Protein AF-A0A146KA87-F1 (afdb_monomer_lite)

Radius of gyration: 14.91 Å; chains: 1; bounding box: 37×41×29 Å

InterPro domains:
  IPR001806 Small GTPase [PF00071] (27-119)
  IPR027417 P-loop containing nucleoside triphosphate hydrolase [G3DSA:3.40.50.300] (4-142)
  IPR027417 P-loop containing nucleoside triphosphate hydrolase [SSF52540] (29-119)

Organism: NCBI:txid1076344

pLDDT: mean 74.02, std 15.26, range [46.59, 94.38]

Secondary structure (DSSP, 8-state):
--EEEEEEEETTEEEEEEE---TT-GGGS--TT--EEEEEEETT-TTHHHHHHHHHHHHHTS---SEEEEEEE-TTTS---HHHHHHHHHHS--SEEEEEBTTTTBSHHHHHHHHHHHHHT--S---EEEEEETTEEEEEEPP-

Sequence (144 aa):
PQYVFTHLSNQYQISISSYSCLENDLKYQNFRGLELIYLVIDSSSPDVFDQIQLWHNELQNVQTKASLCLVMNKTDLRPKNQVLEQKIKKKFQFEKVFWCSVQQNYNFDQLFLQGVKYVQNDDESLVFNSTFEKGTMLYKKEKG

Foldseek 3Di:
DAWKWFWADDPWKIKTATDGDDPPCPVVDDQPRTAAIEDEFALLDPCRVVSCVVVLVSVVVDPHPHAYEYEHEDCVNPPDDPVVVVVCVVPGDHPYYHYAYPPVRGCVVVVVVVSVCVSVVPDDDFDWDWDDDPRIIMTTTDDD

Structure (mmCIF, N/CA/C/O backbone):
data_AF-A0A146KA87-F1
#
_entry.id   AF-A0A146KA87-F1
#
loop_
_atom_site.group_PDB
_atom_site.id
_atom_site.type_symbol
_atom_site.label_atom_id
_atom_site.label_alt_id
_atom_site.label_comp_id
_atom_site.label_asym_id
_atom_site.label_entity_id
_atom_site.label_seq_id
_atom_site.pdbx_PDB_ins_code
_atom_site.Cartn_x
_atom_site.Cartn_y
_atom_site.Cartn_z
_atom_site.occupancy
_atom_site.B_iso_or_equiv
_atom_site.auth_seq_id
_atom_site.auth_comp_id
_atom_site.auth_asym_id
_atom_site.auth_atom_id
_atom_site.pdbx_PDB_model_num
ATOM 1 N N . PRO A 1 1 ? -0.192 8.804 -7.531 1.00 47.19 1 PRO A N 1
ATOM 2 C CA . PRO A 1 1 ? -1.041 7.659 -7.106 1.00 47.19 1 PRO A CA 1
ATOM 3 C C . PRO A 1 1 ? -2.295 7.615 -7.953 1.00 47.19 1 PRO A C 1
ATOM 5 O O . PRO A 1 1 ? -2.756 8.656 -8.407 1.00 47.19 1 PRO A O 1
ATOM 8 N N . GLN A 1 2 ? -2.828 6.420 -8.172 1.00 50.31 2 GLN A N 1
ATOM 9 C CA . GLN A 1 2 ? -4.019 6.285 -9.004 1.00 50.31 2 GLN A CA 1
ATOM 10 C C . GLN A 1 2 ? -5.258 5.865 -8.220 1.00 50.31 2 GLN A C 1
ATOM 12 O O . GLN A 1 2 ? -6.348 6.182 -8.680 1.00 50.31 2 GLN A O 1
ATOM 17 N N . TYR A 1 3 ? -5.132 5.243 -7.038 1.00 53.38 3 TYR A N 1
ATOM 18 C CA . TYR A 1 3 ? -6.298 4.753 -6.298 1.00 53.38 3 TYR A CA 1
ATOM 19 C C . TYR A 1 3 ? -6.081 4.772 -4.783 1.00 53.38 3 TYR A C 1
ATOM 21 O O . TYR A 1 3 ? -5.040 4.326 -4.294 1.00 53.38 3 TYR A O 1
ATOM 29 N N . VAL A 1 4 ? -7.087 5.256 -4.054 1.00 52.41 4 VAL A N 1
ATOM 30 C CA . VAL A 1 4 ? -7.304 4.939 -2.641 1.00 52.41 4 VAL A CA 1
ATOM 31 C C . VAL A 1 4 ? -8.369 3.857 -2.580 1.00 52.41 4 VAL A C 1
ATOM 33 O O . VAL A 1 4 ? -9.491 4.107 -3.015 1.00 52.41 4 VAL A O 1
ATOM 36 N N . PHE A 1 5 ? -8.029 2.674 -2.071 1.00 58.81 5 PHE A N 1
ATOM 37 C CA . PHE A 1 5 ? -9.027 1.645 -1.781 1.00 58.81 5 PHE A CA 1
ATOM 38 C C . PHE A 1 5 ? -9.412 1.702 -0.310 1.00 58.81 5 PHE A C 1
ATOM 40 O O . PHE A 1 5 ? -8.533 1.658 0.553 1.00 58.81 5 PHE A O 1
ATOM 47 N N . THR A 1 6 ? -10.705 1.815 -0.028 1.00 54.91 6 THR A N 1
ATOM 48 C CA . THR A 1 6 ? -11.217 1.947 1.337 1.00 54.91 6 THR A CA 1
ATOM 49 C C . THR A 1 6 ? -11.953 0.688 1.764 1.00 54.91 6 THR A C 1
ATOM 51 O O . THR A 1 6 ? -12.741 0.157 0.995 1.00 54.91 6 THR A O 1
ATOM 54 N N . HIS A 1 7 ? -11.677 0.204 2.974 1.00 60.91 7 HIS A N 1
ATOM 55 C CA . HIS A 1 7 ? -12.285 -1.000 3.540 1.00 60.91 7 HIS A CA 1
ATOM 56 C C . HIS A 1 7 ? -13.283 -0.647 4.642 1.00 60.91 7 HIS A C 1
ATOM 58 O O . HIS A 1 7 ? -12.928 0.024 5.615 1.00 60.91 7 HIS A O 1
ATOM 64 N N . LEU A 1 8 ? -14.497 -1.175 4.514 1.00 54.22 8 LEU A N 1
ATOM 65 C CA . LEU A 1 8 ? -15.458 -1.326 5.602 1.00 54.22 8 LEU A CA 1
ATOM 66 C C . LEU A 1 8 ? -15.789 -2.810 5.716 1.00 54.22 8 LEU A C 1
ATOM 68 O O . LEU A 1 8 ? -16.377 -3.360 4.780 1.00 54.22 8 LEU A O 1
ATOM 72 N N . SER A 1 9 ? -15.434 -3.441 6.836 1.00 52.41 9 SER A N 1
ATOM 73 C CA . SER A 1 9 ? -15.979 -4.747 7.183 1.00 52.41 9 SER A CA 1
ATOM 74 C C . SER A 1 9 ? -17.133 -4.620 8.167 1.00 52.41 9 SER A C 1
ATOM 76 O O . SER A 1 9 ? -17.113 -3.865 9.135 1.00 52.41 9 SER A O 1
ATOM 78 N N . ASN A 1 10 ? -18.170 -5.403 7.915 1.00 53.97 10 ASN A N 1
ATOM 79 C CA . ASN A 1 10 ? -18.969 -5.983 8.984 1.00 53.97 10 ASN A CA 1
ATOM 80 C C . ASN A 1 10 ? -18.656 -7.491 9.021 1.00 53.97 10 ASN A C 1
ATOM 82 O O . ASN A 1 10 ? -17.889 -7.982 8.194 1.00 53.97 10 ASN A O 1
ATOM 86 N N . GLN A 1 11 ? -19.225 -8.250 9.964 1.00 49.56 11 GLN A N 1
ATOM 87 C CA . GLN A 1 11 ? -18.905 -9.680 10.148 1.00 49.56 11 GLN A CA 1
ATOM 88 C C . GLN A 1 11 ? -19.036 -10.564 8.881 1.00 49.56 11 GLN A C 1
ATOM 90 O O . GLN A 1 11 ? -18.559 -11.698 8.903 1.00 49.56 11 GLN A O 1
ATOM 95 N N . TYR A 1 12 ? -19.660 -10.084 7.795 1.00 47.53 12 TYR A N 1
ATOM 96 C CA . TYR A 1 12 ? -20.036 -10.896 6.632 1.00 47.53 12 TYR A CA 1
ATOM 97 C C . TYR A 1 12 ? -19.655 -10.303 5.266 1.00 47.53 12 TYR A C 1
ATOM 99 O O . TYR A 1 12 ? -19.665 -11.031 4.271 1.00 47.53 12 TYR A O 1
ATOM 107 N N . GLN A 1 13 ? -19.321 -9.013 5.187 1.00 54.16 13 GLN A N 1
ATOM 108 C CA . GLN A 1 13 ? -19.096 -8.323 3.921 1.00 54.16 13 GLN A CA 1
ATOM 109 C C . GLN A 1 13 ? -17.996 -7.273 4.045 1.00 54.16 13 GLN A C 1
ATOM 111 O O . GLN A 1 13 ? -17.955 -6.502 5.002 1.00 54.16 13 GLN A O 1
ATOM 116 N N . ILE A 1 14 ? -17.143 -7.236 3.028 1.00 59.41 14 ILE A N 1
ATOM 117 C CA . ILE A 1 14 ? -16.110 -6.226 2.828 1.00 59.41 14 ILE A CA 1
ATOM 118 C C . ILE A 1 14 ? -16.466 -5.448 1.577 1.00 59.41 14 ILE A C 1
ATOM 120 O O . ILE A 1 14 ? -16.671 -6.049 0.524 1.00 59.41 14 ILE A O 1
ATOM 124 N N . SER A 1 15 ? -16.498 -4.127 1.690 1.00 57.12 15 SER A N 1
ATOM 125 C CA . SER A 1 15 ? -16.652 -3.230 0.546 1.00 57.12 15 SER A CA 1
ATOM 126 C C . SER A 1 15 ? -15.343 -2.509 0.285 1.00 57.12 15 SER A C 1
ATOM 128 O O . SER A 1 15 ? -14.800 -1.894 1.201 1.00 57.12 15 SER A O 1
ATOM 130 N N . ILE A 1 16 ? -14.865 -2.580 -0.958 1.00 62.44 16 ILE A N 1
ATOM 131 C CA . ILE A 1 16 ? -13.663 -1.895 -1.426 1.00 62.44 16 ILE A CA 1
ATOM 132 C C . ILE A 1 16 ? -14.040 -0.862 -2.481 1.00 62.44 16 ILE A C 1
ATOM 134 O O . ILE A 1 16 ? -14.381 -1.230 -3.604 1.00 62.44 16 ILE A O 1
ATOM 138 N N . SER A 1 17 ? -13.948 0.421 -2.142 1.00 58.88 17 SER A N 1
ATOM 139 C CA . SER A 1 17 ? -14.205 1.521 -3.082 1.00 58.88 17 SER A CA 1
ATOM 140 C C . SER A 1 17 ? -12.901 2.146 -3.544 1.00 58.88 17 SER A C 1
ATOM 142 O O . SER A 1 17 ? -12.046 2.432 -2.712 1.00 58.88 17 SER A O 1
ATOM 144 N N . SER A 1 18 ? -12.752 2.373 -4.851 1.00 60.69 18 SER A N 1
ATOM 145 C CA . SER A 1 18 ? -11.594 3.067 -5.419 1.00 60.69 18 SER A CA 1
ATOM 146 C C . SER A 1 18 ? -11.879 4.551 -5.625 1.00 60.69 18 SER A C 1
ATOM 148 O O . SER A 1 18 ? -12.846 4.898 -6.304 1.00 60.69 18 SER A O 1
ATOM 150 N N . TYR A 1 19 ? -10.994 5.417 -5.142 1.00 58.88 19 TYR A N 1
ATOM 151 C CA . TYR A 1 19 ? -11.017 6.845 -5.456 1.00 58.88 19 TYR A CA 1
ATOM 152 C C . TYR A 1 19 ? -9.781 7.205 -6.272 1.00 58.88 19 TYR A C 1
ATOM 154 O O . TYR A 1 19 ? -8.658 7.046 -5.793 1.00 58.88 19 TYR A O 1
ATOM 162 N N . SER A 1 20 ? -9.980 7.689 -7.498 1.00 56.12 20 SER A N 1
ATOM 163 C CA . SER A 1 20 ? -8.924 8.358 -8.256 1.00 56.12 20 SER A CA 1
ATOM 164 C C . SER A 1 20 ? -8.917 9.829 -7.861 1.00 56.12 20 SER A C 1
ATOM 166 O O . SER A 1 20 ? -9.769 10.598 -8.304 1.00 56.12 20 SER A O 1
ATOM 168 N N . CYS A 1 21 ? -7.994 10.218 -6.992 1.00 51.56 21 CYS A N 1
ATOM 169 C CA . CYS A 1 21 ? -7.834 11.615 -6.613 1.00 51.56 21 CYS A CA 1
ATOM 170 C C . CYS A 1 21 ? -6.893 12.288 -7.616 1.00 51.56 21 CYS A C 1
ATOM 172 O O . CYS A 1 21 ? -5.720 11.921 -7.708 1.00 51.56 21 CYS A O 1
ATOM 174 N N . LEU A 1 22 ? -7.409 13.261 -8.367 1.00 48.97 22 LEU A N 1
ATOM 175 C CA . LEU A 1 22 ? -6.563 14.288 -8.970 1.00 48.97 22 LEU A CA 1
ATOM 176 C C . LEU A 1 22 ? -6.061 15.192 -7.829 1.00 48.97 22 LEU A C 1
ATOM 178 O O . LEU A 1 22 ? -6.681 15.255 -6.765 1.00 48.97 22 LEU A O 1
ATOM 182 N N . GLU A 1 23 ? -4.887 15.796 -8.006 1.00 46.59 23 GLU A N 1
ATOM 183 C CA . GLU A 1 23 ? -4.185 16.576 -6.978 1.00 46.59 23 GLU A CA 1
ATOM 184 C C . GLU A 1 23 ? -5.159 17.507 -6.218 1.00 46.59 23 GLU A C 1
ATOM 186 O O . GLU A 1 23 ? -5.791 18.358 -6.843 1.00 46.59 23 GLU A O 1
ATOM 191 N N . ASN A 1 24 ? -5.252 17.346 -4.883 1.00 48.97 24 ASN A N 1
ATOM 192 C CA . ASN A 1 24 ? -6.012 18.142 -3.886 1.00 48.97 24 ASN A CA 1
ATOM 193 C C . ASN A 1 24 ? -7.341 17.598 -3.300 1.00 48.97 24 ASN A C 1
ATOM 195 O O . ASN A 1 24 ? -7.927 18.283 -2.451 1.00 48.97 24 ASN A O 1
ATOM 199 N N . ASP A 1 25 ? -7.800 16.387 -3.638 1.00 58.06 25 ASP A N 1
ATOM 200 C CA . ASP A 1 25 ? -9.149 15.931 -3.233 1.00 58.06 25 ASP A CA 1
ATOM 201 C C . ASP A 1 25 ? -9.262 15.106 -1.935 1.00 58.06 25 ASP A C 1
ATOM 203 O O . ASP A 1 25 ? -10.380 14.901 -1.454 1.00 58.06 25 ASP A O 1
ATOM 207 N N . LEU A 1 26 ? -8.165 14.657 -1.302 1.00 61.59 26 LEU A N 1
ATOM 208 C CA . LEU A 1 26 ? -8.282 13.823 -0.087 1.00 61.59 26 LEU A CA 1
ATOM 209 C C . LEU A 1 26 ? -8.942 14.554 1.086 1.00 61.59 26 LEU A C 1
ATOM 211 O O . LEU A 1 26 ? -9.695 13.945 1.838 1.00 61.59 26 LEU A O 1
ATOM 215 N N . LYS A 1 27 ? -8.732 15.866 1.227 1.00 58.12 27 LYS A N 1
ATOM 216 C CA . LYS A 1 27 ? -9.311 16.665 2.325 1.00 58.12 27 LYS A CA 1
ATOM 217 C C . LYS A 1 27 ? -10.846 16.695 2.339 1.00 58.12 27 LYS A C 1
ATOM 219 O O . LYS A 1 27 ? -11.431 17.024 3.366 1.00 58.12 27 LYS A O 1
ATOM 224 N N . TYR A 1 28 ? -11.490 16.371 1.216 1.00 54.62 28 TYR A N 1
ATOM 225 C CA . TYR A 1 28 ? -12.949 16.327 1.089 1.00 54.62 28 TYR A CA 1
ATOM 226 C C . TYR A 1 28 ? -13.520 14.910 1.189 1.00 54.62 28 TYR A C 1
ATOM 228 O O . TYR A 1 28 ? -14.738 14.735 1.151 1.00 54.62 28 TYR A O 1
ATOM 236 N N . GLN A 1 29 ? -12.664 13.896 1.325 1.00 64.06 29 GLN A N 1
ATOM 237 C CA . GLN A 1 29 ? -13.107 12.516 1.447 1.00 64.06 29 GLN A CA 1
ATOM 238 C C . GLN A 1 29 ? -13.509 12.209 2.889 1.00 64.06 29 GLN A C 1
ATOM 240 O O . GLN A 1 29 ? -12.809 12.528 3.852 1.00 64.06 29 GLN A O 1
ATOM 245 N N . ASN A 1 30 ? -14.661 11.562 3.046 1.00 65.56 30 ASN A N 1
ATOM 246 C CA . ASN A 1 30 ? -15.119 11.102 4.346 1.00 65.56 30 ASN A CA 1
ATOM 247 C C . ASN A 1 30 ? -14.485 9.743 4.664 1.00 65.56 30 ASN A C 1
ATOM 249 O O . ASN A 1 30 ? -14.990 8.704 4.249 1.00 65.56 30 ASN A O 1
ATOM 253 N N . PHE A 1 31 ? -13.397 9.754 5.433 1.00 69.25 31 PHE A N 1
ATOM 254 C CA . PHE A 1 31 ? -12.730 8.528 5.888 1.00 69.25 31 PHE A CA 1
ATOM 255 C C . PHE A 1 31 ? -13.349 7.929 7.160 1.00 69.25 31 PHE A C 1
ATOM 257 O O . PHE A 1 31 ? -12.816 6.975 7.731 1.00 69.25 31 PHE A O 1
ATOM 264 N N . ARG A 1 32 ? -14.470 8.477 7.647 1.00 68.75 32 ARG A N 1
ATOM 265 C CA . ARG A 1 32 ? -15.118 7.982 8.862 1.00 68.75 32 ARG A CA 1
ATOM 266 C C . ARG A 1 32 ? -15.647 6.565 8.644 1.00 68.75 32 ARG A C 1
ATOM 268 O O . ARG A 1 32 ? -16.408 6.315 7.718 1.00 68.75 32 ARG A O 1
ATOM 275 N N . GLY A 1 33 ? -15.297 5.669 9.564 1.00 69.31 33 GLY A N 1
ATOM 276 C CA . GLY A 1 33 ? -15.728 4.270 9.533 1.00 69.31 33 GLY A CA 1
ATOM 277 C C . GLY A 1 33 ? -14.856 3.367 8.665 1.00 69.31 33 GLY A C 1
ATOM 278 O O . GLY A 1 33 ? -15.100 2.168 8.637 1.00 69.31 33 GLY A O 1
ATOM 279 N N . LEU A 1 34 ? -13.836 3.909 7.995 1.00 74.69 34 LEU A N 1
ATOM 280 C CA . LEU A 1 34 ? -12.869 3.088 7.279 1.00 74.69 34 LEU A CA 1
ATOM 281 C C . LEU A 1 34 ? -11.909 2.414 8.251 1.00 74.69 34 LEU A C 1
ATOM 283 O O . LEU A 1 34 ? -11.444 3.032 9.210 1.00 74.69 34 LEU A O 1
ATOM 287 N N . GLU A 1 35 ? -11.588 1.161 7.960 1.00 78.62 35 GLU A N 1
ATOM 288 C CA . GLU A 1 35 ? -10.681 0.350 8.776 1.00 78.62 35 GLU A CA 1
ATOM 289 C C . GLU A 1 35 ? -9.330 0.134 8.087 1.00 78.62 35 GLU A C 1
ATOM 291 O O . GLU A 1 35 ? -8.314 -0.002 8.760 1.00 78.62 35 GLU A O 1
ATOM 296 N N . LEU A 1 36 ? -9.302 0.156 6.750 1.00 79.94 36 LEU A N 1
ATOM 297 C CA . LEU A 1 36 ? -8.090 0.022 5.943 1.00 79.94 36 LEU A CA 1
ATOM 298 C C . LEU A 1 36 ? -8.109 1.002 4.774 1.00 79.94 36 LEU A C 1
ATOM 300 O O . LEU A 1 36 ? -9.146 1.216 4.138 1.00 79.94 36 LEU A O 1
ATOM 304 N N . ILE A 1 37 ? -6.939 1.548 4.471 1.00 81.19 37 ILE A N 1
ATOM 305 C CA . ILE A 1 37 ? -6.668 2.410 3.328 1.00 81.19 37 ILE A CA 1
ATOM 306 C C . ILE A 1 37 ? -5.486 1.812 2.569 1.00 81.19 37 ILE A C 1
ATOM 308 O O . ILE A 1 37 ? -4.414 1.622 3.142 1.00 81.19 37 ILE A O 1
ATOM 312 N N . TYR A 1 38 ? -5.651 1.558 1.271 1.00 84.12 38 TYR A N 1
ATOM 313 C CA . TYR A 1 38 ? -4.529 1.228 0.391 1.00 84.12 38 TYR A CA 1
ATOM 314 C C . TYR A 1 38 ? -4.123 2.443 -0.435 1.00 84.12 38 TYR A C 1
ATOM 316 O O . TYR A 1 38 ? -4.908 2.931 -1.247 1.00 84.12 38 TYR A O 1
ATOM 324 N N . LEU A 1 39 ? -2.879 2.885 -0.273 1.00 85.69 39 LEU A N 1
ATOM 325 C CA . LEU A 1 39 ? -2.243 3.870 -1.137 1.00 85.69 39 LEU A CA 1
ATOM 326 C C . LEU A 1 39 ? -1.586 3.153 -2.319 1.00 85.69 39 LEU A C 1
ATOM 328 O O . LEU A 1 39 ? -0.579 2.471 -2.138 1.00 85.69 39 LEU A O 1
ATOM 332 N N . VAL A 1 40 ? -2.132 3.300 -3.529 1.00 86.62 40 VAL A N 1
ATOM 333 C CA . VAL A 1 40 ? -1.590 2.626 -4.720 1.00 86.62 40 VAL A CA 1
ATOM 334 C C . VAL A 1 40 ? -0.700 3.554 -5.542 1.00 86.62 40 VAL A C 1
ATOM 336 O O . VAL A 1 40 ? -1.141 4.593 -6.048 1.00 86.62 40 VAL A O 1
ATOM 339 N N . ILE A 1 41 ? 0.556 3.147 -5.715 1.00 87.38 41 ILE A N 1
ATOM 340 C CA . ILE A 1 41 ? 1.594 3.891 -6.428 1.00 87.38 41 ILE A CA 1
ATOM 341 C C . ILE A 1 41 ? 2.154 3.035 -7.559 1.00 87.38 41 ILE A C 1
ATOM 343 O O . ILE A 1 41 ? 2.397 1.843 -7.399 1.00 87.38 41 ILE A O 1
ATOM 347 N N . ASP A 1 42 ? 2.389 3.665 -8.704 1.00 89.06 42 ASP A N 1
ATOM 348 C CA . ASP A 1 42 ? 3.131 3.066 -9.806 1.00 89.06 42 ASP A CA 1
ATOM 349 C C . ASP A 1 42 ? 4.613 2.914 -9.425 1.00 89.06 42 ASP A C 1
ATOM 351 O O . ASP A 1 42 ? 5.333 3.905 -9.282 1.00 89.06 42 ASP A O 1
ATOM 355 N N . SER A 1 43 ? 5.085 1.676 -9.268 1.00 91.50 43 SER A N 1
ATOM 356 C CA . SER A 1 43 ? 6.473 1.394 -8.898 1.00 91.50 43 SER A CA 1
ATOM 357 C C . SER A 1 43 ? 7.469 1.681 -10.014 1.00 91.50 43 SER A C 1
ATOM 359 O O . SER A 1 43 ? 8.658 1.868 -9.744 1.00 91.50 43 SER A O 1
ATOM 361 N N . SER A 1 44 ? 7.005 1.708 -11.265 1.00 89.56 44 SER A N 1
ATOM 362 C CA . SER A 1 44 ? 7.834 2.026 -12.427 1.00 89.56 44 SER A CA 1
ATOM 363 C C . SER A 1 44 ? 8.139 3.521 -12.544 1.00 89.56 44 SER A C 1
ATOM 365 O O . SER A 1 44 ? 9.108 3.889 -13.206 1.00 89.56 44 SER A O 1
ATOM 367 N N . SER A 1 45 ? 7.386 4.368 -11.832 1.00 88.69 45 SER A N 1
ATOM 368 C CA . SER A 1 45 ? 7.587 5.814 -11.819 1.00 88.69 45 SER A CA 1
ATOM 369 C C . SER A 1 45 ? 8.987 6.199 -11.310 1.00 88.69 45 SER A C 1
ATOM 371 O O . SER A 1 45 ? 9.443 5.660 -10.290 1.00 88.69 45 SER A O 1
ATOM 373 N N . PRO A 1 46 ? 9.679 7.149 -11.969 1.00 88.00 46 PRO A N 1
ATOM 374 C CA . PRO A 1 46 ? 10.915 7.722 -11.442 1.00 88.00 46 PRO A CA 1
ATOM 375 C C . PRO A 1 46 ? 10.674 8.457 -10.113 1.00 88.00 46 PRO A C 1
ATOM 377 O O . PRO A 1 46 ? 11.473 8.315 -9.188 1.00 88.00 46 PRO A O 1
ATOM 380 N N . ASP A 1 47 ? 9.518 9.109 -9.970 1.00 89.19 47 ASP A N 1
ATOM 381 C CA . ASP A 1 47 ? 9.168 9.957 -8.820 1.00 89.19 47 ASP A CA 1
ATOM 382 C C . ASP A 1 47 ? 8.390 9.189 -7.740 1.00 89.19 47 ASP A C 1
ATOM 384 O O . ASP A 1 47 ? 7.661 9.760 -6.928 1.00 89.19 47 ASP A O 1
ATOM 388 N N . VAL A 1 48 ? 8.505 7.858 -7.732 1.00 90.06 48 VAL A N 1
ATOM 389 C CA . VAL A 1 48 ? 7.757 6.962 -6.835 1.00 90.06 48 VAL A CA 1
ATOM 390 C C . VAL A 1 48 ? 7.881 7.366 -5.364 1.00 90.06 48 VAL A C 1
ATOM 392 O O . VAL A 1 48 ? 6.908 7.316 -4.618 1.00 90.06 48 VAL A O 1
ATOM 395 N N . PHE A 1 49 ? 9.069 7.796 -4.939 1.00 90.00 49 PHE A N 1
ATOM 396 C CA . PHE A 1 49 ? 9.331 8.149 -3.547 1.00 90.00 49 PHE A CA 1
ATOM 397 C C . PHE A 1 49 ? 8.687 9.482 -3.154 1.00 90.00 49 PHE A C 1
ATOM 399 O O . PHE A 1 49 ? 8.117 9.587 -2.067 1.00 90.00 49 PHE A O 1
ATOM 406 N N . ASP A 1 50 ? 8.724 10.465 -4.053 1.00 89.69 50 ASP A N 1
ATOM 407 C CA . ASP A 1 50 ? 8.113 11.777 -3.838 1.00 89.69 50 ASP A CA 1
ATOM 408 C C . ASP A 1 50 ? 6.588 11.669 -3.840 1.00 89.69 50 ASP A C 1
ATOM 410 O O . ASP A 1 50 ? 5.920 12.261 -2.992 1.00 89.69 50 ASP A O 1
ATOM 414 N N . GLN A 1 51 ? 6.033 10.809 -4.701 1.00 87.25 51 GLN A N 1
ATOM 415 C CA . GLN A 1 51 ? 4.613 10.466 -4.658 1.00 87.25 51 GLN A CA 1
ATOM 416 C C . GLN A 1 51 ? 4.235 9.801 -3.330 1.00 87.25 51 GLN A C 1
ATOM 418 O O . GLN A 1 51 ? 3.249 10.189 -2.714 1.00 87.25 51 GLN A O 1
ATOM 423 N N . ILE A 1 52 ? 5.006 8.829 -2.836 1.00 89.88 52 ILE A N 1
ATOM 424 C CA . ILE A 1 52 ? 4.712 8.226 -1.525 1.00 89.88 52 ILE A CA 1
ATOM 425 C C . ILE A 1 52 ? 4.725 9.299 -0.433 1.00 89.88 52 ILE A C 1
ATOM 427 O O . ILE A 1 52 ? 3.813 9.334 0.388 1.00 89.88 52 ILE A O 1
ATOM 431 N N . GLN A 1 53 ? 5.715 10.195 -0.445 1.00 90.25 53 GLN A N 1
ATOM 432 C CA . GLN A 1 53 ? 5.829 11.258 0.549 1.00 90.25 53 GLN A CA 1
ATOM 433 C C . GLN A 1 53 ? 4.636 12.211 0.536 1.00 90.25 53 GLN A C 1
ATOM 435 O O . GLN A 1 53 ? 4.068 12.475 1.594 1.00 90.25 53 GLN A O 1
ATOM 440 N N . LEU A 1 54 ? 4.264 12.722 -0.639 1.00 85.56 54 LEU A N 1
ATOM 441 C CA . LEU A 1 54 ? 3.148 13.651 -0.790 1.00 85.56 54 LEU A CA 1
ATOM 442 C C . LEU A 1 54 ? 1.861 13.049 -0.216 1.00 85.56 54 LEU A C 1
ATOM 444 O O . LEU A 1 54 ? 1.233 13.630 0.664 1.00 85.56 54 LEU A O 1
ATOM 448 N N . TRP A 1 55 ? 1.523 11.838 -0.649 1.00 83.25 55 TRP A N 1
ATOM 449 C CA . TRP A 1 55 ? 0.238 11.223 -0.326 1.00 83.25 55 TRP A CA 1
ATOM 450 C C . TRP A 1 55 ? 0.182 10.629 1.074 1.00 83.25 55 TRP A C 1
ATOM 452 O O . TRP A 1 55 ? -0.861 10.684 1.722 1.00 83.25 55 TRP A O 1
ATOM 462 N N . HIS A 1 56 ? 1.303 10.121 1.586 1.00 86.75 56 HIS A N 1
ATOM 463 C CA . HIS A 1 56 ? 1.399 9.757 2.993 1.00 86.75 56 HIS A CA 1
ATOM 464 C C . HIS A 1 56 ? 1.160 10.985 3.879 1.00 86.75 56 HIS A C 1
ATOM 466 O O . HIS A 1 56 ? 0.376 10.908 4.817 1.00 86.75 56 HIS A O 1
ATOM 472 N N . ASN A 1 57 ? 1.773 12.131 3.567 1.00 85.75 57 ASN A N 1
ATOM 473 C CA . ASN A 1 57 ? 1.574 13.355 4.344 1.00 85.75 57 ASN A CA 1
ATOM 474 C C . ASN A 1 57 ? 0.123 13.850 4.283 1.00 85.75 57 ASN A C 1
ATOM 476 O O . ASN A 1 57 ? -0.423 14.251 5.307 1.00 85.75 57 ASN A O 1
ATOM 480 N N . GLU A 1 58 ? -0.522 13.787 3.117 1.00 81.38 58 GLU A N 1
ATOM 481 C CA . GLU A 1 58 ? -1.943 14.124 3.000 1.00 81.38 58 GLU A CA 1
ATOM 482 C C . GLU A 1 58 ? -2.825 13.213 3.861 1.00 81.38 58 GLU A C 1
ATOM 484 O O . GLU A 1 58 ? -3.688 13.711 4.578 1.00 81.38 58 GLU A O 1
ATOM 489 N N . LEU A 1 59 ? -2.576 11.900 3.860 1.00 78.75 59 LEU A N 1
ATOM 490 C CA . LEU A 1 59 ? -3.334 10.944 4.673 1.00 78.75 59 LEU A CA 1
ATOM 491 C C . LEU A 1 59 ? -3.078 11.101 6.176 1.00 78.75 59 LEU A C 1
ATOM 493 O O . LEU A 1 59 ? -4.002 10.920 6.959 1.00 78.75 59 LEU A O 1
ATOM 497 N N . GLN A 1 60 ? -1.868 11.491 6.586 1.00 81.12 60 GLN A N 1
ATOM 498 C CA . GLN A 1 60 ? -1.564 11.813 7.988 1.00 81.12 60 GLN A CA 1
ATOM 499 C C . GLN A 1 60 ? -2.299 13.072 8.473 1.00 81.12 60 GLN A C 1
ATOM 501 O O . GLN A 1 60 ? -2.610 13.191 9.656 1.00 81.12 60 GLN A O 1
ATOM 506 N N . ASN A 1 61 ? -2.612 14.004 7.567 1.00 78.88 61 ASN A N 1
ATOM 507 C CA . ASN A 1 61 ? -3.395 15.198 7.890 1.00 78.88 61 ASN A CA 1
ATOM 508 C C . ASN A 1 61 ? -4.902 14.917 7.994 1.00 78.88 61 ASN A C 1
ATOM 510 O O . ASN A 1 61 ? -5.657 15.753 8.493 1.00 78.88 61 ASN A O 1
ATOM 514 N N . VAL A 1 62 ? -5.358 13.754 7.528 1.00 74.69 62 VAL A N 1
ATOM 515 C CA . VAL A 1 62 ? -6.739 13.308 7.689 1.00 74.69 62 VAL A CA 1
ATOM 516 C C . VAL A 1 62 ? -6.871 12.616 9.043 1.00 74.69 62 VAL A C 1
ATOM 518 O O . VAL A 1 62 ? -6.170 11.652 9.336 1.00 74.69 62 VAL A O 1
ATOM 521 N N . GLN A 1 63 ? -7.831 13.048 9.866 1.00 71.00 63 GLN A N 1
ATOM 522 C CA . GLN A 1 63 ? -8.142 12.357 11.117 1.00 71.00 63 GLN A CA 1
ATOM 523 C C . GLN A 1 63 ? -8.870 11.032 10.830 1.00 71.00 63 GLN A C 1
ATOM 525 O O . GLN A 1 63 ? -10.100 10.964 10.821 1.00 71.00 63 GLN A O 1
ATOM 530 N N . THR A 1 64 ? -8.104 9.968 10.590 1.00 76.19 64 THR A N 1
ATOM 531 C CA . THR A 1 64 ? -8.605 8.605 10.383 1.00 76.19 64 THR A CA 1
ATOM 532 C C . THR A 1 64 ? -8.007 7.632 11.399 1.00 76.19 64 THR A C 1
ATOM 534 O O . THR A 1 64 ? -6.885 7.811 11.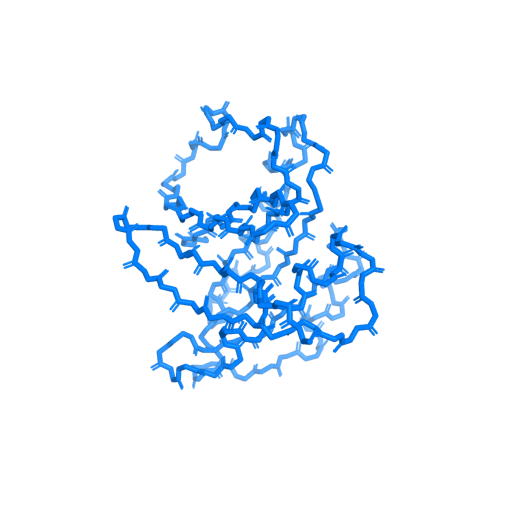863 1.00 76.19 64 THR A O 1
ATOM 537 N N . LYS A 1 65 ? -8.778 6.602 11.768 1.00 80.38 65 LYS A N 1
ATOM 538 C CA . LYS A 1 65 ? -8.298 5.450 12.555 1.00 80.38 65 LYS A CA 1
ATOM 539 C C . LYS A 1 65 ? -7.964 4.244 11.672 1.00 80.38 65 LYS A C 1
ATOM 541 O O . LYS A 1 65 ? -7.610 3.195 12.198 1.00 80.38 65 LYS A O 1
ATOM 546 N N . ALA A 1 66 ? -8.129 4.380 10.358 1.00 81.62 66 ALA A N 1
ATOM 547 C CA . ALA A 1 66 ? -7.877 3.303 9.422 1.00 81.62 66 ALA A CA 1
ATOM 548 C C . ALA A 1 66 ? -6.386 2.961 9.375 1.00 81.62 66 ALA A C 1
ATOM 550 O O . ALA A 1 66 ? -5.534 3.848 9.308 1.00 81.62 66 ALA A O 1
ATOM 551 N N . SER A 1 67 ? -6.091 1.670 9.328 1.00 85.00 67 SER A N 1
ATOM 552 C CA . SER A 1 67 ? -4.771 1.152 9.003 1.00 85.00 67 SER A CA 1
ATOM 553 C C . SER A 1 67 ? -4.364 1.580 7.591 1.00 85.00 67 SER A C 1
ATOM 555 O O . SER A 1 67 ? -5.178 1.560 6.666 1.00 85.00 67 SER A O 1
ATOM 557 N N . LEU A 1 68 ? -3.099 1.955 7.406 1.00 86.12 68 LEU A N 1
ATOM 558 C CA . LEU A 1 68 ? -2.585 2.426 6.120 1.00 86.12 68 LEU A CA 1
ATOM 559 C C . LEU A 1 68 ? -1.612 1.410 5.513 1.00 86.12 68 LEU A C 1
ATOM 561 O O . LEU A 1 68 ? -0.557 1.117 6.075 1.00 86.12 68 LEU A O 1
ATOM 565 N N . CYS A 1 69 ? -1.934 0.906 4.326 1.00 88.38 69 CYS A N 1
ATOM 566 C CA . CYS A 1 69 ? -1.082 0.013 3.548 1.00 88.38 69 CYS A CA 1
ATOM 567 C C . CYS A 1 69 ? -0.614 0.683 2.254 1.00 88.38 69 CYS A C 1
ATOM 569 O O . CYS A 1 69 ? -1.360 1.420 1.614 1.00 88.38 69 CYS A O 1
ATOM 571 N N . LEU A 1 70 ? 0.609 0.376 1.827 1.00 90.19 70 LEU A N 1
ATOM 572 C CA . LEU A 1 70 ? 1.146 0.803 0.536 1.00 90.19 70 LEU A CA 1
ATOM 573 C C . LEU A 1 70 ? 1.043 -0.337 -0.479 1.00 90.19 70 LEU A C 1
ATOM 575 O O . LEU A 1 70 ? 1.392 -1.475 -0.171 1.00 90.19 70 LEU A O 1
ATOM 579 N N . VAL A 1 71 ? 0.627 -0.028 -1.704 1.00 90.69 71 VAL A N 1
ATOM 580 C CA . VAL A 1 71 ? 0.609 -0.963 -2.833 1.00 90.69 71 VAL A CA 1
ATOM 581 C C . VAL A 1 71 ? 1.485 -0.416 -3.951 1.00 90.69 71 VAL A C 1
ATOM 583 O O . VAL A 1 71 ? 1.195 0.618 -4.547 1.00 90.69 71 VAL A O 1
ATOM 586 N N . MET A 1 72 ? 2.550 -1.145 -4.251 1.00 92.00 72 MET A N 1
ATOM 587 C CA . MET A 1 72 ? 3.465 -0.895 -5.355 1.00 92.00 72 MET A CA 1
ATOM 588 C C . MET A 1 72 ? 2.953 -1.653 -6.584 1.00 92.00 72 MET A C 1
ATOM 590 O O . MET A 1 72 ? 3.160 -2.861 -6.704 1.00 92.00 72 MET A O 1
ATOM 594 N N . ASN A 1 73 ? 2.234 -0.954 -7.459 1.00 90.19 73 ASN A N 1
ATOM 595 C CA . ASN A 1 73 ? 1.651 -1.504 -8.680 1.00 90.19 73 ASN A CA 1
ATOM 596 C C . ASN A 1 73 ? 2.626 -1.420 -9.865 1.00 90.19 73 ASN A C 1
ATOM 598 O O . ASN A 1 73 ? 3.534 -0.595 -9.871 1.00 90.19 73 ASN A O 1
ATOM 602 N N . LYS A 1 74 ? 2.349 -2.196 -10.916 1.00 90.25 74 LYS A N 1
ATOM 603 C CA . LYS A 1 74 ? 3.113 -2.296 -12.165 1.00 90.25 74 LYS A CA 1
ATOM 604 C C . LYS A 1 74 ? 4.464 -2.990 -11.996 1.00 90.25 74 LYS A C 1
ATOM 606 O O . LYS A 1 74 ? 5.466 -2.602 -12.602 1.00 90.25 74 LYS A O 1
ATOM 611 N N . THR A 1 75 ? 4.496 -4.050 -11.184 1.00 92.88 75 THR A N 1
ATOM 612 C CA . THR A 1 75 ? 5.702 -4.878 -11.017 1.00 92.88 75 THR A CA 1
ATOM 613 C C . THR A 1 75 ? 6.156 -5.578 -12.294 1.00 92.88 75 THR A C 1
ATOM 615 O O . THR A 1 75 ? 7.307 -5.994 -12.385 1.00 92.88 75 THR A O 1
ATOM 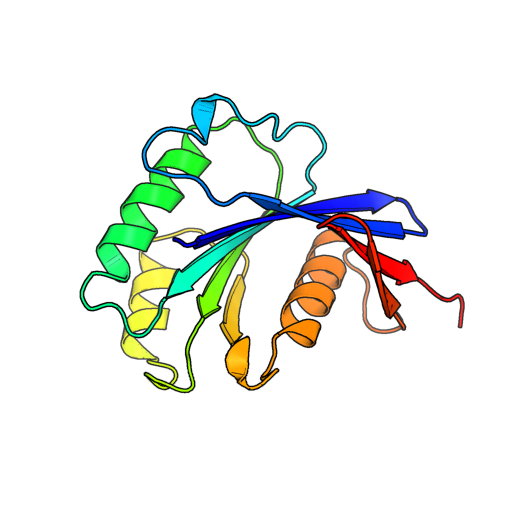618 N N . ASP A 1 76 ? 5.260 -5.697 -13.270 1.00 92.19 76 ASP A N 1
ATOM 619 C CA . ASP A 1 76 ? 5.540 -6.171 -14.623 1.00 92.19 76 ASP A CA 1
ATOM 620 C C . ASP A 1 76 ? 6.448 -5.216 -15.412 1.00 92.19 76 ASP A C 1
ATOM 622 O O . ASP A 1 76 ? 7.261 -5.675 -16.209 1.00 92.19 76 ASP A O 1
ATOM 626 N N . LEU A 1 77 ? 6.367 -3.906 -15.153 1.00 90.81 77 LEU A N 1
ATOM 627 C CA . LEU A 1 77 ? 7.228 -2.898 -15.783 1.00 90.81 77 LEU A CA 1
ATOM 628 C C . LEU A 1 77 ? 8.516 -2.664 -14.994 1.00 90.81 77 LEU A C 1
ATOM 630 O O . LEU A 1 77 ? 9.564 -2.362 -15.565 1.00 90.81 77 LEU A O 1
ATOM 634 N N . ARG A 1 78 ? 8.448 -2.783 -13.664 1.00 87.81 78 ARG A N 1
ATOM 635 C CA . ARG A 1 78 ? 9.614 -2.661 -12.790 1.00 87.81 78 ARG A CA 1
ATOM 636 C C . ARG A 1 78 ? 9.522 -3.654 -11.634 1.00 87.81 78 ARG A C 1
ATOM 638 O O . ARG A 1 78 ? 8.678 -3.468 -10.757 1.00 87.81 78 ARG A O 1
ATOM 645 N N . PRO A 1 79 ? 10.421 -4.650 -11.568 1.00 86.94 79 PRO A N 1
ATOM 646 C CA . PRO A 1 79 ? 10.409 -5.638 -10.502 1.00 86.94 79 PRO A CA 1
ATOM 647 C C . PRO A 1 79 ? 10.561 -5.027 -9.108 1.00 86.94 79 PRO A C 1
ATOM 649 O O . PRO A 1 79 ? 11.062 -3.911 -8.926 1.00 86.94 79 PRO A O 1
ATOM 652 N N . LYS A 1 80 ? 10.190 -5.829 -8.107 1.00 87.38 80 LYS A N 1
ATOM 653 C CA . LYS A 1 80 ? 10.360 -5.516 -6.688 1.00 87.38 80 LYS A CA 1
ATOM 654 C C . LYS A 1 80 ? 11.779 -5.019 -6.393 1.00 87.38 80 LYS A C 1
ATOM 656 O O . LYS A 1 80 ? 12.761 -5.715 -6.642 1.00 87.38 80 LYS A O 1
ATOM 661 N N . ASN A 1 81 ? 11.877 -3.837 -5.789 1.00 87.69 81 ASN A N 1
ATOM 662 C CA . ASN A 1 81 ? 13.147 -3.227 -5.407 1.00 87.69 81 ASN A CA 1
ATOM 663 C C . ASN A 1 81 ? 13.290 -3.217 -3.878 1.00 87.69 81 ASN A C 1
ATOM 665 O O . ASN A 1 81 ? 12.653 -2.418 -3.189 1.00 87.69 81 ASN A O 1
ATOM 669 N N . GLN A 1 82 ? 14.151 -4.091 -3.349 1.00 89.62 82 GLN A N 1
ATOM 670 C CA . GLN A 1 82 ? 14.365 -4.225 -1.903 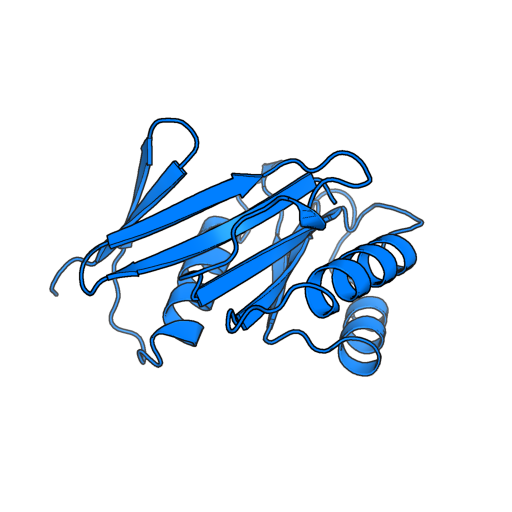1.00 89.62 82 GLN A CA 1
ATOM 671 C C . GLN A 1 82 ? 14.950 -2.959 -1.265 1.00 89.62 82 GLN A C 1
ATOM 673 O O . GLN A 1 82 ? 14.581 -2.612 -0.145 1.00 89.62 82 GLN A O 1
ATOM 678 N N . VAL A 1 83 ? 15.823 -2.237 -1.973 1.00 90.88 83 VAL A N 1
ATOM 679 C CA . VAL A 1 83 ? 16.411 -0.985 -1.472 1.00 90.88 83 VAL A CA 1
ATOM 680 C C . VAL A 1 83 ? 15.333 0.087 -1.330 1.00 90.88 83 VAL A C 1
ATOM 682 O O . VAL A 1 83 ? 15.281 0.781 -0.315 1.00 90.88 83 VAL A O 1
ATOM 685 N N . LEU A 1 84 ? 14.446 0.207 -2.322 1.00 89.44 84 LEU A N 1
ATOM 686 C CA . LEU A 1 84 ? 13.304 1.118 -2.257 1.00 89.44 84 LEU A CA 1
ATOM 687 C C . LEU A 1 84 ? 12.358 0.734 -1.112 1.00 89.44 84 LEU A C 1
ATOM 689 O O . LEU A 1 84 ? 11.995 1.598 -0.320 1.00 89.44 84 LEU A O 1
ATOM 693 N N . GLU A 1 85 ? 12.023 -0.551 -0.967 1.00 90.75 85 GLU A N 1
ATOM 694 C CA . GLU A 1 85 ? 11.170 -1.033 0.127 1.00 90.75 85 GLU A CA 1
ATOM 695 C C . GLU A 1 85 ? 11.753 -0.698 1.506 1.00 90.75 85 GLU A C 1
ATOM 697 O O . GLU A 1 85 ? 11.041 -0.209 2.379 1.00 90.75 85 GLU A O 1
ATOM 702 N N . GLN A 1 86 ? 13.056 -0.909 1.704 1.00 91.56 86 GLN A N 1
ATOM 703 C CA . GLN A 1 86 ? 13.727 -0.564 2.958 1.00 91.56 86 GLN A CA 1
ATOM 704 C C . GLN A 1 86 ? 13.705 0.943 3.224 1.00 91.56 86 GLN A C 1
ATOM 706 O O . GLN A 1 86 ? 13.472 1.357 4.358 1.00 91.56 86 GLN A O 1
ATOM 711 N N . LYS A 1 87 ? 13.931 1.775 2.199 1.00 93.44 87 LYS A N 1
ATOM 712 C CA . LYS A 1 87 ? 13.831 3.237 2.329 1.00 93.44 87 LYS A CA 1
ATOM 713 C C . LYS A 1 87 ? 12.419 3.667 2.719 1.00 93.44 87 LYS A C 1
ATOM 715 O O . LYS A 1 87 ? 12.272 4.508 3.600 1.00 93.44 87 LYS A O 1
ATOM 720 N N . ILE A 1 88 ? 11.402 3.067 2.101 1.00 92.94 88 ILE A N 1
ATOM 721 C CA . ILE A 1 88 ? 9.994 3.326 2.409 1.00 92.94 88 ILE A CA 1
ATOM 722 C C . ILE A 1 88 ? 9.697 2.961 3.865 1.00 92.94 88 ILE A C 1
ATOM 724 O O . ILE A 1 88 ? 9.247 3.822 4.611 1.00 92.94 88 ILE A O 1
ATOM 728 N N . LYS A 1 89 ? 10.022 1.734 4.293 1.00 91.00 89 LYS A N 1
ATOM 729 C CA . LYS A 1 89 ? 9.777 1.255 5.666 1.00 91.00 89 LYS A CA 1
ATOM 730 C C . LYS A 1 89 ? 10.498 2.076 6.737 1.00 91.00 89 LYS A C 1
ATOM 732 O O . LYS A 1 89 ? 10.020 2.168 7.858 1.00 91.00 89 LYS A O 1
ATOM 737 N N . LYS A 1 90 ? 11.658 2.654 6.410 1.00 93.69 90 LYS A N 1
ATOM 738 C CA . LYS A 1 90 ? 12.402 3.533 7.325 1.00 93.69 90 LYS A CA 1
ATOM 739 C C . LYS A 1 90 ? 11.789 4.927 7.448 1.00 93.69 90 LYS A C 1
ATOM 741 O O . LYS A 1 90 ? 11.936 5.544 8.496 1.00 93.69 90 LYS A O 1
ATOM 746 N N . LYS A 1 91 ? 11.184 5.452 6.376 1.00 94.38 91 LYS A N 1
ATOM 747 C CA . LYS A 1 91 ? 10.707 6.842 6.321 1.00 94.38 91 LYS A CA 1
ATOM 748 C C . LYS A 1 91 ? 9.220 6.987 6.638 1.00 94.38 91 LYS A C 1
ATOM 750 O O . LYS A 1 91 ? 8.828 7.998 7.211 1.00 94.38 91 LYS A O 1
ATOM 755 N N . PHE A 1 92 ? 8.407 6.016 6.245 1.00 92.81 92 PHE A N 1
ATOM 756 C CA . PHE A 1 92 ? 6.952 6.094 6.303 1.00 92.81 92 PHE A CA 1
ATOM 757 C C . PHE A 1 92 ? 6.389 4.990 7.190 1.00 92.81 92 PHE A C 1
ATOM 759 O O . PHE A 1 92 ? 6.916 3.877 7.217 1.00 92.81 92 PHE A O 1
ATOM 766 N N . GLN A 1 93 ? 5.297 5.295 7.886 1.00 90.50 93 GLN A N 1
ATOM 767 C CA . GLN A 1 93 ? 4.608 4.338 8.742 1.00 90.50 93 GLN A CA 1
ATOM 768 C C . GLN A 1 93 ? 3.471 3.700 7.948 1.00 90.50 93 GLN A C 1
ATOM 770 O O . GLN A 1 93 ? 2.362 4.220 7.878 1.00 90.50 93 GLN A O 1
ATOM 775 N N . PHE A 1 94 ? 3.787 2.573 7.314 1.00 90.50 94 PHE A N 1
ATOM 776 C CA . PHE A 1 94 ? 2.809 1.701 6.675 1.00 90.50 94 PHE A CA 1
ATOM 777 C C . PHE A 1 94 ? 2.715 0.397 7.453 1.00 90.50 94 PHE A C 1
ATOM 779 O O . PHE A 1 94 ? 3.741 -0.189 7.796 1.00 90.50 94 PHE A O 1
ATOM 786 N N . GLU A 1 95 ? 1.498 -0.102 7.632 1.00 88.56 95 GLU A N 1
ATOM 787 C CA . GLU A 1 95 ? 1.247 -1.400 8.264 1.00 88.56 95 GLU A CA 1
ATOM 788 C C . GLU A 1 95 ? 1.830 -2.539 7.422 1.00 88.56 95 GLU A C 1
ATOM 790 O O . GLU A 1 95 ? 2.459 -3.470 7.922 1.00 88.56 95 GLU A O 1
ATOM 795 N N . LYS A 1 96 ? 1.651 -2.441 6.098 1.00 88.56 96 LYS A N 1
ATOM 796 C CA . LYS A 1 96 ? 2.181 -3.385 5.111 1.00 88.56 96 LYS A CA 1
ATOM 797 C C . LYS A 1 96 ? 2.528 -2.682 3.802 1.00 88.56 96 LYS A C 1
ATOM 799 O O . LYS A 1 96 ? 1.924 -1.672 3.438 1.00 88.56 96 LYS A O 1
ATOM 804 N N . VAL A 1 97 ? 3.488 -3.265 3.083 1.00 90.75 97 VAL A N 1
ATOM 805 C CA . VAL A 1 97 ? 3.855 -2.888 1.712 1.00 90.75 97 VAL A CA 1
ATOM 806 C C . VAL A 1 97 ? 3.632 -4.093 0.807 1.00 90.75 97 VAL A C 1
ATOM 808 O O . VAL A 1 97 ? 4.302 -5.116 0.949 1.00 90.75 97 VAL A O 1
ATOM 811 N N . PHE A 1 98 ? 2.700 -3.960 -0.128 1.00 89.81 98 PHE A N 1
ATOM 812 C CA . PHE A 1 98 ? 2.378 -4.965 -1.131 1.00 89.81 98 PHE A CA 1
ATOM 813 C C . PHE A 1 98 ? 3.016 -4.606 -2.469 1.00 89.81 98 PHE A C 1
ATOM 815 O O . PHE A 1 98 ? 3.190 -3.435 -2.793 1.00 89.81 98 PHE A O 1
ATOM 822 N N . TRP A 1 99 ? 3.340 -5.625 -3.256 1.00 92.12 99 TRP A N 1
ATOM 823 C CA . TRP A 1 99 ? 3.858 -5.485 -4.615 1.00 92.12 99 TRP A CA 1
ATOM 824 C C . TRP A 1 99 ? 2.963 -6.295 -5.544 1.00 92.12 99 TRP A C 1
ATOM 826 O O . TRP A 1 99 ? 2.788 -7.492 -5.306 1.00 92.12 99 TRP A O 1
ATOM 836 N N . CYS A 1 100 ? 2.388 -5.664 -6.564 1.00 90.94 100 CYS A N 1
ATOM 837 C CA . CYS A 1 100 ? 1.428 -6.306 -7.456 1.00 90.94 100 CYS A CA 1
ATOM 838 C C . CYS A 1 100 ? 1.562 -5.828 -8.908 1.00 90.94 100 CYS A C 1
ATOM 840 O O . CYS A 1 100 ? 2.104 -4.759 -9.199 1.00 90.94 100 CYS A O 1
ATOM 842 N N . SER A 1 101 ? 0.980 -6.601 -9.821 1.00 87.88 101 SER A N 1
ATOM 843 C CA . SER A 1 101 ? 0.646 -6.135 -11.165 1.00 87.88 101 SER A CA 1
ATOM 844 C C . SER A 1 101 ? -0.837 -6.368 -11.388 1.00 87.88 101 SER A C 1
ATOM 846 O O . SER A 1 101 ? -1.270 -7.508 -11.542 1.00 87.88 101 SER A O 1
ATOM 848 N N . VAL A 1 102 ? -1.615 -5.284 -11.415 1.00 83.12 102 VAL A N 1
ATOM 849 C CA . VAL A 1 102 ? -3.042 -5.360 -11.769 1.00 83.12 102 VAL A CA 1
ATOM 850 C C . VAL A 1 102 ? -3.200 -5.907 -13.191 1.00 83.12 102 VAL A C 1
ATOM 852 O O . VAL A 1 102 ? -4.033 -6.773 -13.427 1.00 83.12 102 VAL A O 1
ATOM 855 N N . GLN A 1 103 ? -2.345 -5.460 -14.119 1.00 82.94 103 GLN A N 1
ATOM 856 C CA . GLN A 1 103 ? -2.378 -5.862 -15.528 1.00 82.94 103 GLN A 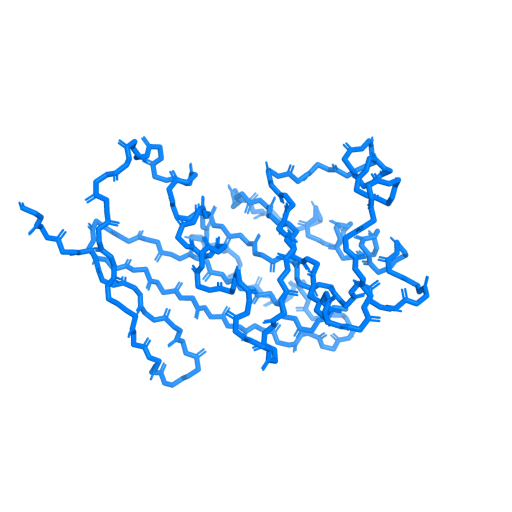CA 1
ATOM 857 C C . GLN A 1 103 ? -2.203 -7.375 -15.713 1.00 82.94 103 GLN A C 1
ATOM 859 O O . GLN A 1 103 ? -2.853 -7.969 -16.567 1.00 82.94 103 GLN A O 1
ATOM 864 N N . GLN A 1 104 ? -1.323 -7.995 -14.923 1.00 87.00 104 GLN A N 1
ATOM 865 C CA . GLN A 1 104 ? -1.057 -9.436 -14.989 1.00 87.00 104 GLN A CA 1
ATOM 866 C C . GLN A 1 104 ? -1.877 -10.253 -13.981 1.00 87.00 104 GLN A C 1
ATOM 868 O O . GLN A 1 104 ? -1.628 -11.445 -13.821 1.00 87.00 104 GLN A O 1
ATOM 873 N N . ASN A 1 105 ? -2.807 -9.619 -13.261 1.00 79.94 105 ASN A N 1
ATOM 874 C CA . ASN A 1 105 ? -3.473 -10.180 -12.085 1.00 79.94 105 ASN A CA 1
ATOM 875 C C . ASN A 1 105 ? -2.501 -10.833 -11.075 1.00 79.94 105 ASN A C 1
ATOM 877 O O . ASN A 1 105 ? -2.811 -11.816 -10.403 1.00 79.94 105 ASN A O 1
ATOM 881 N N . TYR A 1 106 ? -1.282 -10.300 -10.973 1.00 85.00 106 TYR A N 1
ATOM 882 C CA . TYR A 1 106 ? -0.266 -10.812 -10.067 1.00 85.00 106 TYR A CA 1
ATOM 883 C C . TYR A 1 106 ? -0.435 -10.170 -8.694 1.00 85.00 106 TYR A C 1
ATOM 885 O O . TYR A 1 106 ? -0.272 -8.955 -8.543 1.00 85.00 106 TYR A O 1
ATOM 893 N N . ASN A 1 107 ? -0.707 -11.005 -7.687 1.00 83.94 107 ASN A N 1
ATOM 894 C CA . ASN A 1 107 ? -0.782 -10.628 -6.272 1.00 83.94 107 ASN A CA 1
ATOM 895 C C . ASN A 1 107 ? -1.855 -9.563 -5.945 1.00 83.94 107 ASN A C 1
ATOM 897 O O . ASN A 1 107 ? -1.848 -8.990 -4.856 1.00 83.94 107 ASN A O 1
ATOM 901 N N . PHE A 1 108 ? -2.769 -9.283 -6.882 1.00 80.69 108 PHE A N 1
ATOM 902 C CA . PHE A 1 108 ? -3.801 -8.259 -6.733 1.00 80.69 108 PHE A CA 1
ATOM 903 C C . PHE A 1 108 ? -4.929 -8.714 -5.807 1.00 80.69 108 PHE A C 1
ATOM 905 O O . PHE A 1 108 ? -5.228 -8.024 -4.847 1.00 80.69 108 PHE A O 1
ATOM 912 N N . ASP A 1 109 ? -5.490 -9.907 -5.992 1.00 75.31 109 ASP A N 1
ATOM 913 C CA . ASP A 1 109 ? -6.531 -10.404 -5.077 1.00 75.31 109 ASP A CA 1
ATOM 914 C C . ASP A 1 109 ? -5.961 -10.687 -3.675 1.00 75.31 109 ASP A C 1
ATOM 916 O O . ASP A 1 109 ? -6.566 -10.384 -2.644 1.00 75.31 109 ASP A O 1
ATOM 920 N N . GLN A 1 110 ? -4.731 -11.207 -3.621 1.00 76.25 110 GLN A N 1
ATOM 921 C CA . GLN A 1 110 ? -4.066 -11.570 -2.369 1.00 76.25 110 GLN A CA 1
ATOM 922 C C . GLN A 1 110 ? -3.799 -10.367 -1.452 1.00 76.25 1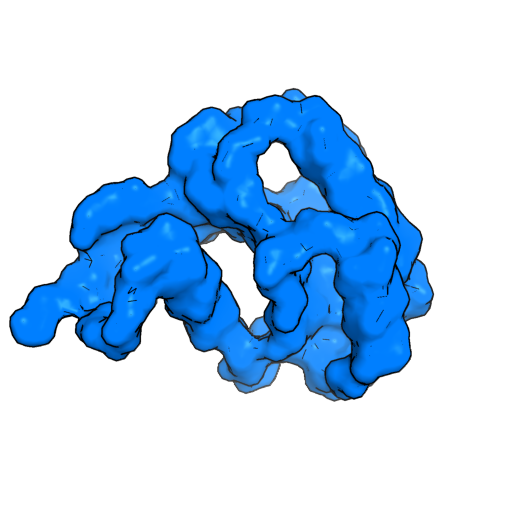10 GLN A C 1
ATOM 924 O O . GLN A 1 110 ? -3.891 -10.520 -0.233 1.00 76.25 110 GLN A O 1
ATOM 929 N N . LEU A 1 111 ? -3.509 -9.170 -1.985 1.00 82.12 111 LEU A N 1
ATOM 930 C CA . LEU A 1 111 ? -3.267 -7.989 -1.139 1.00 82.12 111 LEU A CA 1
ATOM 931 C C . LEU A 1 111 ? -4.529 -7.540 -0.391 1.00 82.12 111 LEU A C 1
ATOM 933 O O . LEU A 1 111 ? -4.435 -7.088 0.755 1.00 82.12 111 LEU A O 1
ATOM 937 N N . PHE A 1 112 ? -5.706 -7.690 -1.008 1.00 75.81 112 PHE A N 1
ATOM 938 C CA . PHE A 1 112 ? -6.976 -7.351 -0.369 1.00 75.81 112 PHE A CA 1
ATOM 939 C C . PHE A 1 112 ? -7.272 -8.323 0.766 1.00 75.81 112 PHE A C 1
ATOM 941 O O . PHE A 1 112 ? -7.491 -7.906 1.901 1.00 75.81 112 PHE A O 1
ATOM 948 N N . LEU A 1 113 ? -7.128 -9.622 0.502 1.00 74.69 113 LEU A N 1
ATOM 949 C CA . LEU A 1 113 ? -7.274 -10.665 1.517 1.00 74.69 113 LEU A CA 1
ATOM 950 C C . LEU A 1 113 ? -6.306 -10.470 2.693 1.00 74.69 113 LEU A C 1
ATOM 952 O O . LEU A 1 113 ? -6.696 -10.589 3.853 1.00 74.69 113 LEU A O 1
ATOM 956 N N . GLN A 1 114 ? -5.040 -10.146 2.422 1.00 78.25 114 GLN A N 1
ATOM 957 C CA . GLN A 1 114 ? -4.034 -9.960 3.470 1.00 78.25 114 GLN A CA 1
ATOM 958 C C . GLN A 1 114 ? -4.245 -8.703 4.318 1.00 78.25 114 GLN A C 1
ATOM 960 O O . GLN A 1 114 ? -3.819 -8.685 5.477 1.00 78.25 114 GLN A O 1
ATOM 965 N N . GLY A 1 115 ? -4.851 -7.654 3.760 1.00 77.12 115 GLY A N 1
ATOM 966 C CA . GLY A 1 115 ? -5.210 -6.468 4.533 1.00 77.12 115 GLY A CA 1
ATOM 967 C C . GLY A 1 115 ? -6.475 -6.670 5.361 1.00 77.12 115 GLY A C 1
ATOM 968 O O . GLY A 1 115 ? -6.509 -6.261 6.515 1.00 77.12 115 GLY A O 1
ATOM 969 N N . VAL A 1 116 ? -7.461 -7.400 4.837 1.00 72.75 116 VAL A N 1
ATOM 970 C CA . VAL A 1 116 ? -8.642 -7.827 5.607 1.00 72.75 116 VAL A CA 1
ATOM 971 C C . VAL A 1 116 ? -8.222 -8.650 6.824 1.00 72.75 116 VAL A C 1
ATOM 973 O O . VAL A 1 116 ? -8.600 -8.325 7.946 1.00 72.75 116 VAL A O 1
ATOM 976 N N . LYS A 1 117 ? -7.377 -9.671 6.620 1.00 75.25 117 LYS A N 1
ATOM 977 C CA . LYS A 1 117 ? -6.838 -10.494 7.717 1.00 75.25 117 LYS A CA 1
ATOM 978 C C . LYS A 1 117 ? -6.109 -9.649 8.763 1.00 75.25 117 LYS A C 1
ATOM 980 O O . LYS A 1 117 ? -6.241 -9.907 9.953 1.00 75.25 117 LYS A O 1
ATOM 985 N N . TYR A 1 118 ? -5.372 -8.627 8.316 1.00 76.88 118 TYR A N 1
ATOM 986 C CA . TYR A 1 118 ? -4.672 -7.704 9.208 1.00 76.88 118 TYR A CA 1
ATOM 987 C C . TYR A 1 118 ? -5.638 -6.923 10.106 1.00 76.88 118 TYR A C 1
ATOM 989 O O . TYR A 1 118 ? -5.463 -6.905 11.317 1.00 76.88 118 TYR A O 1
ATOM 997 N N . VAL A 1 119 ? -6.683 -6.327 9.529 1.00 74.00 119 VAL A N 1
ATOM 998 C CA . VAL A 1 119 ? -7.677 -5.548 10.287 1.00 74.00 119 VAL A CA 1
ATOM 999 C C . VAL A 1 119 ? -8.500 -6.427 11.228 1.00 74.00 119 VAL A C 1
ATOM 1001 O O . VAL A 1 119 ? -8.821 -6.011 12.338 1.00 74.00 119 VAL A O 1
ATOM 1004 N N . GLN A 1 120 ? -8.840 -7.643 10.802 1.00 72.06 120 GLN A N 1
ATOM 1005 C CA . GLN A 1 120 ? -9.702 -8.540 11.572 1.00 72.06 120 GLN A CA 1
ATOM 1006 C C . GLN A 1 120 ? -8.960 -9.321 12.668 1.00 72.06 120 GLN A C 1
ATOM 1008 O O . GLN A 1 120 ? -9.622 -9.967 13.475 1.00 72.06 120 GLN A O 1
ATOM 1013 N N . ASN A 1 121 ? -7.620 -9.255 12.724 1.00 71.19 121 ASN A N 1
ATOM 1014 C CA . ASN A 1 121 ? -6.785 -10.127 13.564 1.00 71.19 121 ASN A CA 1
ATOM 1015 C C . ASN A 1 121 ? -7.164 -11.618 13.416 1.00 71.19 121 ASN A C 1
ATOM 1017 O O . ASN A 1 121 ? -7.169 -12.358 14.398 1.00 71.19 121 ASN A O 1
ATOM 1021 N N . ASP A 1 122 ? -7.546 -12.038 12.204 1.00 67.00 122 ASP A N 1
ATOM 1022 C CA . ASP A 1 122 ? -8.113 -13.368 11.941 1.00 67.00 122 ASP A CA 1
ATOM 1023 C C . ASP A 1 122 ? -7.041 -14.292 11.332 1.00 67.00 122 ASP A C 1
ATOM 1025 O O . ASP A 1 122 ? -6.450 -13.993 10.285 1.00 67.00 122 ASP A O 1
ATOM 1029 N N . ASP A 1 123 ? -6.789 -15.415 12.005 1.00 56.59 123 ASP A N 1
ATOM 1030 C CA . ASP A 1 123 ? -5.629 -16.292 11.805 1.00 56.59 123 ASP A CA 1
ATOM 1031 C C . ASP A 1 123 ? -5.990 -17.487 10.897 1.00 56.59 123 ASP A C 1
ATOM 1033 O O . ASP A 1 123 ? -5.976 -18.642 11.286 1.00 56.59 123 ASP A O 1
ATOM 1037 N N . GLU A 1 124 ? -6.301 -17.202 9.629 1.00 53.06 124 GLU A N 1
ATOM 1038 C CA . GLU A 1 124 ? -6.152 -18.144 8.494 1.00 53.06 124 GLU A CA 1
ATOM 1039 C C . GLU A 1 124 ? -7.378 -18.860 7.876 1.00 53.06 124 GLU A C 1
ATOM 1041 O O . GLU A 1 124 ? -7.225 -19.365 6.766 1.00 53.06 124 GLU A O 1
ATOM 1046 N N . SER A 1 125 ? -8.605 -18.827 8.407 1.00 53.16 125 SER A N 1
ATOM 1047 C CA . SER A 1 125 ? -9.710 -19.659 7.842 1.00 53.16 125 SER A CA 1
ATOM 1048 C C . SER A 1 125 ? -10.664 -18.989 6.833 1.00 53.16 125 SER A C 1
ATOM 1050 O O . SER A 1 125 ? -11.706 -19.544 6.486 1.00 53.16 125 SER A O 1
ATOM 1052 N N . LEU A 1 126 ? -10.341 -17.796 6.331 1.00 54.03 126 LEU A N 1
ATOM 1053 C CA . LEU A 1 126 ? -11.281 -17.025 5.512 1.00 54.03 126 LEU A CA 1
ATOM 1054 C C . LEU A 1 126 ? -11.193 -17.355 4.020 1.00 54.03 126 LEU A C 1
ATOM 1056 O O . LEU A 1 126 ? -10.245 -16.950 3.342 1.00 54.03 126 LEU A O 1
ATOM 1060 N N . VAL A 1 127 ? -12.229 -18.022 3.508 1.00 55.06 127 VAL A N 1
ATOM 1061 C CA . VAL A 1 127 ? -12.528 -18.081 2.074 1.00 55.06 127 VAL A CA 1
ATOM 1062 C C . VAL A 1 127 ? -13.412 -16.889 1.730 1.00 55.06 127 VAL A C 1
ATOM 1064 O O . VAL A 1 127 ? -14.455 -16.667 2.352 1.00 55.06 127 VAL A O 1
ATOM 1067 N N . PHE A 1 128 ? -12.974 -16.108 0.747 1.00 59.34 128 PHE A N 1
ATOM 1068 C CA . PHE A 1 128 ? -13.731 -14.975 0.244 1.00 59.34 128 PHE A CA 1
ATOM 1069 C C . PHE A 1 128 ? -14.044 -15.154 -1.231 1.00 59.34 128 PHE A C 1
ATOM 1071 O O . PHE A 1 128 ? -13.140 -15.358 -2.039 1.00 59.34 128 PHE A O 1
ATOM 1078 N N . ASN A 1 129 ? -15.316 -14.983 -1.571 1.00 58.94 129 ASN A N 1
ATOM 1079 C CA . ASN A 1 129 ? -15.743 -14.806 -2.951 1.00 58.94 129 ASN A CA 1
ATOM 1080 C C . ASN A 1 129 ? -15.817 -13.312 -3.262 1.00 58.94 129 ASN A C 1
ATOM 1082 O O . ASN A 1 129 ? -16.435 -12.556 -2.502 1.00 58.94 129 ASN A O 1
ATOM 1086 N N . SER A 1 130 ? -15.169 -12.896 -4.354 1.00 60.22 130 SER A N 1
ATOM 1087 C CA . SER A 1 130 ? -15.177 -11.511 -4.817 1.00 60.22 130 SER A CA 1
A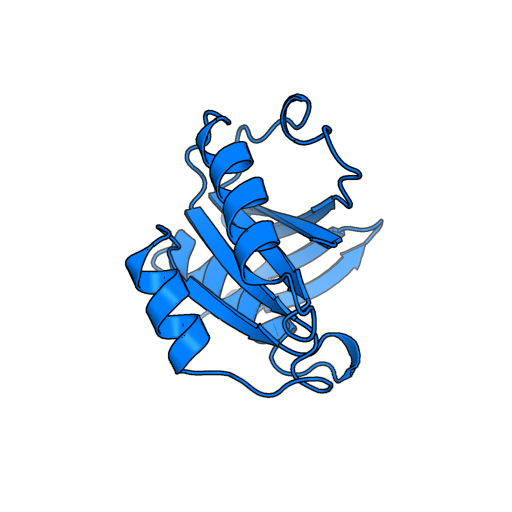TOM 1088 C C . SER A 1 130 ? -16.233 -11.296 -5.903 1.00 60.22 130 SER A C 1
ATOM 1090 O O . SER A 1 130 ? -16.359 -12.077 -6.845 1.00 60.22 130 SER A O 1
ATOM 1092 N N . THR A 1 131 ? -17.003 -10.217 -5.785 1.00 60.25 131 THR A N 1
ATOM 1093 C CA . THR A 1 131 ? -17.849 -9.703 -6.869 1.00 60.25 131 THR A CA 1
ATOM 1094 C C . THR A 1 131 ? -17.540 -8.232 -7.101 1.00 60.25 131 THR A C 1
ATOM 1096 O O . THR A 1 131 ? -17.229 -7.498 -6.167 1.00 60.25 131 THR A O 1
ATOM 1099 N N . PHE A 1 132 ? -17.588 -7.783 -8.354 1.00 55.50 132 PHE A N 1
ATOM 1100 C CA . PHE A 1 132 ? -17.415 -6.371 -8.683 1.00 55.50 132 PHE A CA 1
ATOM 1101 C C . PHE A 1 132 ? -18.763 -5.764 -9.050 1.00 55.50 132 PHE A C 1
ATOM 1103 O O . PHE A 1 132 ? -19.368 -6.129 -10.057 1.00 55.50 132 PHE A O 1
ATOM 1110 N N . GLU A 1 133 ? -19.236 -4.830 -8.233 1.00 53.78 133 GLU A N 1
ATOM 1111 C CA . GLU A 1 133 ? -20.538 -4.196 -8.392 1.00 53.78 133 GLU A CA 1
ATOM 1112 C C . GLU A 1 133 ? -20.386 -2.677 -8.310 1.00 53.78 133 GLU A C 1
ATOM 1114 O O . GLU A 1 133 ? -19.937 -2.136 -7.305 1.00 53.78 133 GLU A O 1
ATOM 1119 N N . LYS A 1 134 ? -20.778 -1.968 -9.380 1.00 53.91 134 LYS A N 1
ATOM 1120 C CA . LYS A 1 134 ? -20.848 -0.492 -9.427 1.00 53.91 134 LYS A CA 1
ATOM 1121 C C . LYS A 1 134 ? -19.561 0.233 -8.985 1.00 53.91 134 LYS A C 1
ATOM 1123 O O . LYS A 1 134 ? -19.635 1.286 -8.360 1.00 53.91 134 LYS A O 1
ATOM 1128 N N . GLY A 1 135 ? -18.387 -0.301 -9.326 1.00 50.50 135 GLY A N 1
ATOM 1129 C CA . GLY A 1 135 ? -17.107 0.309 -8.937 1.00 50.50 135 GLY A CA 1
ATOM 1130 C C . GLY A 1 135 ? -16.588 -0.128 -7.564 1.00 50.50 135 GLY A C 1
ATOM 1131 O O . GLY A 1 135 ? -15.531 0.334 -7.142 1.00 50.50 135 GLY A O 1
ATOM 1132 N N . THR A 1 136 ? -17.307 -1.018 -6.880 1.00 51.97 136 THR A N 1
ATOM 1133 C CA . THR A 1 136 ? -16.935 -1.564 -5.578 1.00 51.97 136 THR A CA 1
ATOM 1134 C C . THR A 1 136 ? -16.633 -3.049 -5.712 1.00 51.97 136 THR A C 1
ATOM 1136 O O . THR A 1 136 ? -17.419 -3.809 -6.276 1.00 51.97 136 THR A O 1
ATOM 1139 N N . MET A 1 137 ? -15.498 -3.477 -5.168 1.00 58.72 137 MET A N 1
ATOM 1140 C CA . MET A 1 137 ? -15.208 -4.898 -5.012 1.00 58.72 137 MET A CA 1
ATOM 1141 C C . MET A 1 137 ? -15.766 -5.366 -3.674 1.00 58.72 137 MET A C 1
ATOM 1143 O O . MET A 1 137 ? -15.434 -4.807 -2.629 1.00 58.72 137 MET A O 1
ATOM 1147 N N . LEU A 1 138 ? -16.642 -6.357 -3.714 1.00 57.16 138 LEU A N 1
ATOM 1148 C CA . LEU A 1 138 ? -17.266 -6.952 -2.549 1.00 57.16 138 LEU A CA 1
ATOM 1149 C C . LEU A 1 138 ? -16.609 -8.291 -2.268 1.00 57.16 138 LEU A C 1
ATOM 1151 O O . LEU A 1 138 ? -16.612 -9.151 -3.139 1.00 57.16 138 LEU A O 1
ATOM 1155 N N . TYR A 1 139 ? -16.101 -8.487 -1.056 1.00 59.56 139 TYR A N 1
ATOM 1156 C CA . TYR A 1 139 ? -15.662 -9.803 -0.597 1.00 59.56 139 TYR A CA 1
ATOM 1157 C C . TYR A 1 139 ? -16.654 -10.311 0.446 1.00 59.56 139 TYR A C 1
ATOM 1159 O O . TYR A 1 139 ? -16.912 -9.639 1.448 1.00 59.56 139 TYR A O 1
ATOM 1167 N N . LYS A 1 140 ? -17.237 -11.489 0.208 1.00 59.19 140 LYS A N 1
ATOM 1168 C CA . LYS A 1 140 ? -18.143 -12.148 1.160 1.00 59.19 140 LYS A CA 1
ATOM 1169 C C . LYS A 1 140 ? -17.413 -13.271 1.876 1.00 59.19 140 LYS A C 1
ATOM 1171 O O . LYS A 1 140 ? -16.839 -14.134 1.217 1.00 59.19 140 LYS A O 1
ATOM 1176 N N . LYS A 1 141 ? -17.447 -13.240 3.210 1.00 59.19 141 LYS A N 1
ATOM 1177 C CA . LYS A 1 141 ? -16.923 -14.312 4.064 1.00 59.19 141 LYS A CA 1
ATOM 1178 C C . LYS A 1 141 ? -17.874 -15.503 3.972 1.00 59.19 141 LYS A C 1
ATOM 1180 O O . LYS A 1 141 ? -19.044 -15.369 4.330 1.00 59.19 141 LYS A O 1
ATOM 1185 N N . GLU A 1 142 ? -17.387 -16.653 3.524 1.00 56.56 142 GLU A N 1
ATOM 1186 C CA . GLU A 1 142 ? -18.137 -17.903 3.660 1.00 56.56 142 GLU A CA 1
ATOM 1187 C C . GLU A 1 142 ? -17.862 -18.520 5.034 1.00 56.56 142 GLU A C 1
ATOM 1189 O O . GLU A 1 142 ? -16.736 -18.483 5.536 1.00 56.56 142 GLU A O 1
ATOM 1194 N N . LYS A 1 143 ? -18.906 -19.049 5.684 1.00 49.53 143 LYS A N 1
ATOM 1195 C CA . LYS A 1 143 ? -18.710 -19.927 6.841 1.00 49.53 143 LYS A CA 1
ATOM 1196 C C . LYS A 1 143 ? -18.175 -21.255 6.307 1.00 49.53 143 LYS A C 1
ATOM 1198 O O . LYS A 1 143 ? -18.886 -21.902 5.541 1.00 49.53 143 LYS A O 1
ATOM 1203 N N . GLY A 1 144 ? -16.949 -21.605 6.695 1.00 47.75 144 GLY A N 1
ATOM 1204 C CA . GLY A 1 144 ? -16.449 -22.980 6.605 1.00 47.75 144 GLY A CA 1
ATOM 1205 C C . GLY A 1 144 ? -17.247 -23.921 7.495 1.00 47.75 144 GLY A C 1
ATOM 1206 O O . GLY A 1 144 ? -17.769 -23.444 8.533 1.00 47.75 144 GLY A O 1
#